Protein AF-A0AAN8G848-F1 (afdb_monomer_lite)

Secondary structure (DSSP, 8-state):
---------------TT---EEETTEEE-PPPSS--HHHHHHHHHHTT--SPP--SHHHHHHHHHHTTT-SEEEEEEE-SBTTTB-S-EETT--------PPTT-S--GGG---EEEEE-SPP--

Foldseek 3Di:
DDDDPDDDDDDDDDDPDWDWDDDDPDTDTADDDPDDLVVVQVVQVVVVHGFDDDQDPVVLVVVLVVCVLDFKGWGQWFQPDPVPTPDTDGPRRDDPNDDDADVCPPVCVVVPGGTDIRRSHDPPD

Radius of gyration: 16.37 Å; chains: 1; bounding box: 41×41×47 Å

InterPro domains:
  IPR001304 C-type lectin-like [PF00059] (36-122)
  IPR001304 C-type lectin-like [PS50041] (23-125)
  IPR001304 C-type lectin-like [SM00034] (15-123)
  IPR016186 C-type lectin-like/link domain superfamily [G3DSA:3.10.100.10] (12-125)
  IPR016187 C-type lectin fold [SSF56436] (12-121)
  IPR050111 C-type lectin and snaclec domain-containing protein [PTHR22803] (15-116)

Organism: Trichostrongylus colubriformis (NCBI:txid6319)

Sequence (125 aa):
MFLSTASILILLSTCVGAKWTKWGQHEYKIYRGGLTQEDAEAKCNEQGGSLASIHSKAENDFLVRLSHGHGYLWIGLRRPDFKYKTEWIWTDGTPTNYFRWDYNQPDNWRNSEKCTWLSSTKKKE

pLDDT: mean 71.52, std 15.48, range [35.28, 87.94]

Structure (mmCIF, N/CA/C/O backbone):
data_AF-A0AAN8G848-F1
#
_entry.id   AF-A0AAN8G848-F1
#
loop_
_atom_site.group_PDB
_atom_site.id
_atom_site.type_symbol
_atom_site.label_atom_id
_atom_site.label_alt_id
_atom_site.label_comp_id
_atom_site.label_asym_id
_atom_site.label_entity_id
_atom_site.label_seq_id
_atom_site.pdbx_PDB_ins_code
_atom_site.Cartn_x
_atom_site.Cartn_y
_atom_site.Cartn_z
_atom_site.occupancy
_atom_site.B_iso_or_equiv
_atom_site.auth_seq_id
_atom_site.auth_comp_id
_atom_site.auth_asym_id
_atom_site.auth_atom_id
_atom_site.pdbx_PDB_model_num
ATOM 1 N N . MET A 1 1 ? -18.987 13.138 34.235 1.00 39.38 1 MET A N 1
ATOM 2 C CA . MET A 1 1 ? -19.234 14.072 33.118 1.00 39.38 1 MET A CA 1
ATOM 3 C C . MET A 1 1 ? -18.208 13.732 32.044 1.00 39.38 1 MET A C 1
ATOM 5 O O . MET A 1 1 ? -17.056 14.112 32.178 1.00 39.38 1 MET A O 1
ATOM 9 N N . PHE A 1 2 ? -18.558 12.852 31.100 1.00 39.03 2 PHE A N 1
ATOM 10 C CA . PHE A 1 2 ? -17.622 12.374 30.075 1.00 39.03 2 PHE A CA 1
ATOM 11 C C . PHE A 1 2 ? -17.562 13.394 28.936 1.00 39.03 2 PHE A C 1
ATOM 13 O O . PHE A 1 2 ? -18.592 13.726 28.353 1.00 39.03 2 PHE A O 1
ATOM 20 N N . LEU A 1 3 ? -16.366 13.903 28.645 1.00 37.88 3 LEU A N 1
ATOM 21 C CA . LEU A 1 3 ? -16.114 14.772 27.501 1.00 37.88 3 LEU A CA 1
ATOM 22 C C . LEU A 1 3 ? -16.146 13.919 26.229 1.00 37.88 3 LEU A C 1
ATOM 24 O O . LEU A 1 3 ? -15.202 13.195 25.926 1.00 37.88 3 LEU A O 1
ATOM 28 N N . SER A 1 4 ? -17.258 13.986 25.500 1.00 45.75 4 SER A N 1
ATOM 29 C CA . SER A 1 4 ? -17.327 13.523 24.118 1.00 45.75 4 SER A CA 1
ATOM 30 C C . SER A 1 4 ? -16.804 14.644 23.225 1.00 45.75 4 SER A C 1
ATOM 32 O O . SER A 1 4 ? -17.526 15.587 22.916 1.00 45.75 4 SER A O 1
ATOM 34 N N . THR A 1 5 ? -15.535 14.580 22.833 1.00 50.97 5 THR A N 1
ATOM 35 C CA . THR A 1 5 ? -15.035 15.377 21.707 1.00 50.97 5 THR A CA 1
ATOM 36 C C . THR A 1 5 ? -15.023 14.491 20.473 1.00 50.97 5 THR A C 1
ATOM 38 O O . THR A 1 5 ? -14.024 13.849 20.158 1.00 50.97 5 THR A O 1
ATOM 41 N N . ALA A 1 6 ? -16.155 14.442 19.778 1.00 46.72 6 ALA A N 1
ATOM 42 C CA . ALA A 1 6 ? -16.233 13.936 18.417 1.00 46.72 6 ALA A CA 1
ATOM 43 C C . ALA A 1 6 ? -16.887 15.011 17.552 1.00 46.72 6 ALA A C 1
ATOM 45 O O . ALA A 1 6 ? -18.104 15.158 17.522 1.00 46.72 6 ALA A O 1
ATOM 46 N N . SER A 1 7 ? -16.065 15.796 16.868 1.00 44.28 7 SER A N 1
ATOM 47 C CA . SER A 1 7 ? -16.481 16.590 15.712 1.00 44.28 7 SER A CA 1
ATOM 48 C C . SER A 1 7 ? -15.249 16.802 14.844 1.00 44.28 7 SER A C 1
ATOM 50 O O . SER A 1 7 ? -14.610 17.848 14.872 1.00 44.28 7 SER A O 1
ATOM 52 N N . ILE A 1 8 ? -14.880 15.746 14.116 1.00 44.28 8 ILE A N 1
ATOM 53 C CA . ILE A 1 8 ? -13.995 15.871 12.962 1.00 44.28 8 ILE A CA 1
ATOM 54 C C . ILE A 1 8 ? -14.786 16.675 11.929 1.00 44.28 8 ILE A C 1
ATOM 56 O O . ILE A 1 8 ? -15.839 16.237 11.464 1.00 44.28 8 ILE A O 1
ATOM 60 N N . LEU A 1 9 ? -14.306 17.883 11.634 1.00 39.16 9 LEU A N 1
ATOM 61 C CA . LEU A 1 9 ? -14.799 18.717 10.545 1.00 39.16 9 LEU A CA 1
ATOM 62 C C . LEU A 1 9 ? -14.669 17.923 9.236 1.00 39.16 9 LEU A C 1
ATOM 64 O O . LEU A 1 9 ? -13.562 17.719 8.744 1.00 39.16 9 LEU A O 1
ATOM 68 N N . ILE A 1 10 ? -15.785 17.485 8.655 1.00 45.31 10 ILE A N 1
ATOM 69 C CA . ILE A 1 10 ? -15.803 16.989 7.277 1.00 45.31 10 ILE A CA 1
ATOM 70 C C . ILE A 1 10 ? -16.117 18.192 6.388 1.00 45.31 10 ILE A C 1
ATOM 72 O O . ILE A 1 10 ? -17.261 18.640 6.308 1.00 45.31 10 ILE A O 1
ATOM 76 N N . LEU A 1 11 ? -15.084 18.745 5.750 1.00 42.69 11 LEU A N 1
ATOM 77 C CA . LEU A 1 11 ? -15.243 19.746 4.700 1.00 42.69 11 LEU A CA 1
ATOM 78 C C . LEU A 1 11 ? -16.023 19.133 3.527 1.00 42.69 11 LEU A C 1
ATOM 80 O O . LEU A 1 11 ? -15.628 18.123 2.945 1.00 42.69 11 LEU A O 1
ATOM 84 N N . LEU A 1 12 ? -17.141 19.774 3.184 1.00 55.94 12 LEU A N 1
ATOM 85 C CA . LEU A 1 12 ? -17.888 19.557 1.951 1.00 55.94 12 LEU A CA 1
ATOM 86 C C . LEU A 1 12 ? -16.997 19.926 0.756 1.00 55.94 12 LEU A C 1
ATOM 88 O O . LEU A 1 12 ? -16.719 21.100 0.533 1.00 55.94 12 LEU A O 1
ATOM 92 N N . SER A 1 13 ? -16.584 18.944 -0.044 1.00 53.06 13 SER A N 1
ATOM 93 C CA . SER A 1 13 ? -16.194 19.197 -1.431 1.00 53.06 13 SER A CA 1
ATOM 94 C C . SER A 1 13 ? -16.569 18.006 -2.303 1.00 53.06 13 SER A C 1
ATOM 96 O O . SER A 1 13 ? -16.132 16.870 -2.108 1.00 53.06 13 SER A O 1
ATOM 98 N N . THR A 1 14 ? -17.472 18.272 -3.237 1.00 50.06 14 THR A N 1
ATOM 99 C CA . THR A 1 14 ? -18.009 17.331 -4.208 1.00 50.06 14 THR A CA 1
ATOM 100 C C . THR A 1 14 ? -16.933 16.936 -5.213 1.00 50.06 14 THR A C 1
ATOM 102 O O . THR A 1 14 ? -16.622 17.689 -6.130 1.00 50.06 14 THR A O 1
ATOM 105 N N . 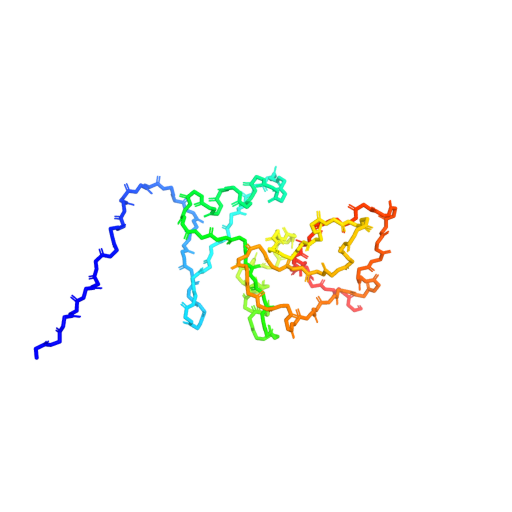CYS A 1 15 ? -16.442 15.705 -5.109 1.00 39.47 15 CYS A N 1
ATOM 106 C CA . CYS A 1 15 ? -16.036 14.944 -6.282 1.00 39.47 15 CYS A CA 1
ATOM 107 C C . CYS A 1 15 ? -16.751 13.591 -6.215 1.00 39.47 15 CYS A C 1
ATOM 109 O O . CYS A 1 15 ? -16.456 12.743 -5.370 1.00 39.47 15 CYS A O 1
ATOM 111 N N . VAL A 1 16 ? -17.778 13.440 -7.052 1.00 45.59 16 VAL A N 1
ATOM 112 C CA . VAL A 1 16 ? -18.522 12.193 -7.241 1.00 45.59 16 VAL A CA 1
ATOM 113 C C . VAL A 1 16 ? -17.530 11.104 -7.648 1.00 45.59 16 VAL A C 1
ATOM 115 O O . VAL A 1 16 ? -16.869 11.232 -8.673 1.00 45.59 16 VAL A O 1
ATOM 118 N N . GLY A 1 17 ? -17.443 10.023 -6.866 1.00 45.50 17 GLY A N 1
ATOM 119 C CA . GLY A 1 17 ? -16.913 8.762 -7.393 1.00 45.50 17 GLY A CA 1
ATOM 120 C C . GLY A 1 17 ? -16.119 7.853 -6.460 1.00 45.50 17 GLY A C 1
ATOM 121 O O . GLY A 1 17 ? -15.850 6.725 -6.855 1.00 45.50 17 GLY A O 1
ATOM 122 N N . ALA A 1 18 ? -15.765 8.258 -5.239 1.00 55.91 18 ALA A N 1
ATOM 123 C CA . ALA A 1 18 ? -15.074 7.350 -4.319 1.00 55.91 18 ALA A CA 1
ATOM 124 C C . ALA A 1 18 ? -15.630 7.486 -2.896 1.00 55.91 18 ALA A C 1
ATOM 126 O O . ALA A 1 18 ? -15.346 8.444 -2.178 1.00 55.91 18 ALA A O 1
ATOM 127 N N . LYS A 1 19 ? -16.480 6.528 -2.517 1.00 72.62 19 LYS A N 1
ATOM 128 C CA . LYS A 1 19 ? -17.079 6.426 -1.184 1.00 72.62 19 LYS A CA 1
ATOM 129 C C . LYS A 1 19 ? -16.072 5.782 -0.230 1.00 72.62 19 LYS A C 1
ATOM 131 O O . LYS A 1 19 ? -15.508 4.737 -0.552 1.00 72.62 19 LYS A O 1
ATOM 136 N N . TRP A 1 20 ? -15.873 6.390 0.937 1.00 81.81 20 TRP A N 1
ATOM 137 C CA . TRP A 1 20 ? -15.141 5.759 2.032 1.00 81.81 20 TRP A CA 1
ATOM 138 C C . TRP A 1 20 ? -15.867 4.485 2.467 1.00 81.81 20 TRP A C 1
ATOM 140 O O . TRP A 1 20 ? -17.083 4.487 2.671 1.00 81.81 20 TRP A O 1
ATOM 150 N N . THR A 1 21 ? -15.128 3.386 2.569 1.00 85.56 21 THR A N 1
ATOM 151 C CA . THR A 1 21 ? -15.653 2.086 2.986 1.00 85.56 21 THR A CA 1
ATOM 152 C C . THR A 1 21 ? -14.928 1.641 4.239 1.00 85.56 21 THR A C 1
ATOM 154 O O . THR A 1 21 ? -13.702 1.577 4.266 1.00 85.56 21 THR A O 1
ATOM 157 N N . LYS A 1 22 ? -15.688 1.331 5.285 1.00 85.00 22 LYS A N 1
ATOM 158 C CA . LYS A 1 22 ? -15.140 0.960 6.585 1.00 85.00 22 LYS A CA 1
ATOM 159 C C . LYS A 1 22 ? -14.790 -0.526 6.642 1.00 85.00 22 LYS A C 1
ATOM 161 O O . LYS A 1 22 ? -15.588 -1.365 6.223 1.00 85.00 22 LYS A O 1
ATOM 166 N N . TRP A 1 23 ? -13.641 -0.840 7.229 1.00 82.81 23 TRP A N 1
ATOM 167 C CA . TRP A 1 23 ? -13.256 -2.193 7.621 1.00 82.81 23 TRP A CA 1
ATOM 168 C C . TRP A 1 23 ? -12.586 -2.154 8.996 1.00 82.81 23 TRP A C 1
ATOM 170 O O . TRP A 1 23 ? -11.561 -1.506 9.198 1.00 82.81 23 TRP A O 1
ATOM 180 N N . GLY A 1 24 ? -13.208 -2.810 9.978 1.00 83.88 24 GLY A N 1
ATOM 181 C CA . GLY A 1 24 ? -12.782 -2.711 11.374 1.00 83.88 24 GLY A CA 1
ATOM 182 C C . GLY A 1 24 ? -12.858 -1.270 11.891 1.00 83.88 24 GLY A C 1
ATOM 183 O O . GLY A 1 24 ? -13.927 -0.653 11.874 1.00 83.88 24 GLY A O 1
ATOM 184 N N . GLN A 1 25 ? -11.725 -0.746 12.363 1.00 83.44 25 GLN A N 1
ATOM 185 C CA . GLN A 1 25 ? -11.594 0.631 12.858 1.00 83.44 25 GLN A CA 1
ATOM 186 C C . GLN A 1 25 ? -11.064 1.620 11.809 1.00 83.44 25 GLN A C 1
ATOM 188 O O . GLN A 1 25 ? -10.948 2.802 12.117 1.00 83.44 25 GLN A O 1
ATOM 193 N N . HIS A 1 26 ? -10.802 1.168 10.581 1.00 84.19 26 HIS A N 1
ATOM 194 C CA . HIS A 1 26 ? -10.214 1.987 9.523 1.00 84.19 26 HIS A CA 1
ATOM 195 C C . HIS A 1 26 ? -11.202 2.231 8.379 1.00 84.19 26 HIS A C 1
ATOM 197 O O . HIS A 1 26 ? -12.146 1.462 8.159 1.00 84.19 26 HIS A O 1
ATOM 203 N N . GLU A 1 27 ? -10.974 3.310 7.635 1.00 87.44 27 GLU A N 1
ATOM 204 C CA . GLU A 1 27 ? -11.740 3.671 6.446 1.00 87.44 27 GLU A CA 1
ATOM 205 C C . GLU A 1 27 ? -10.832 3.670 5.220 1.00 87.44 27 GLU A C 1
ATOM 207 O O . GLU A 1 27 ? -9.724 4.196 5.244 1.00 87.44 27 GLU A O 1
ATOM 212 N N . TYR A 1 28 ? -11.318 3.078 4.133 1.00 85.50 28 TYR A N 1
ATOM 213 C CA . TYR A 1 28 ? -10.555 2.870 2.910 1.00 85.50 28 TYR A CA 1
ATOM 214 C C . TYR A 1 28 ? -11.265 3.535 1.745 1.00 85.50 28 TYR A C 1
ATOM 216 O O . TYR A 1 28 ? -12.491 3.474 1.612 1.00 85.50 28 TYR A O 1
ATOM 224 N N . LYS A 1 29 ? -10.481 4.138 0.859 1.00 85.19 29 LYS A N 1
ATOM 225 C CA . LYS A 1 29 ? -10.975 4.767 -0.358 1.00 85.19 29 LYS A CA 1
ATOM 226 C C . LYS A 1 29 ? -10.014 4.473 -1.492 1.00 85.19 29 LYS A C 1
ATOM 228 O O . LYS A 1 29 ? -8.814 4.689 -1.374 1.00 85.19 29 LYS A O 1
ATOM 233 N N . ILE A 1 30 ? -10.556 3.976 -2.597 1.00 82.75 30 ILE A N 1
ATOM 234 C CA . ILE A 1 30 ? -9.762 3.679 -3.784 1.00 82.75 30 ILE A CA 1
ATOM 235 C C . ILE A 1 30 ? -9.760 4.902 -4.687 1.00 82.75 30 ILE A C 1
ATOM 237 O O . ILE A 1 30 ? -10.812 5.370 -5.127 1.00 82.75 30 ILE A O 1
ATOM 241 N N . TYR A 1 31 ? -8.562 5.382 -4.997 1.00 79.81 31 TYR A N 1
ATOM 242 C CA . TYR A 1 31 ? -8.342 6.374 -6.035 1.00 79.81 31 TYR A CA 1
ATOM 243 C C . TYR A 1 31 ? -7.907 5.662 -7.311 1.00 79.81 31 TYR A C 1
ATOM 245 O O . TYR A 1 31 ? -6.947 4.896 -7.312 1.00 79.81 31 TYR A O 1
ATOM 253 N N . ARG A 1 32 ? -8.630 5.906 -8.404 1.00 75.94 32 ARG A N 1
ATOM 254 C CA . ARG A 1 32 ? -8.257 5.420 -9.734 1.00 75.94 32 ARG A CA 1
ATOM 255 C C . ARG A 1 32 ? -7.559 6.549 -10.484 1.00 75.94 32 ARG A C 1
ATOM 257 O O . ARG A 1 32 ? -8.110 7.641 -10.596 1.00 75.94 32 ARG A O 1
ATOM 264 N N . GLY A 1 33 ? -6.354 6.286 -10.973 1.00 70.94 33 GLY A N 1
ATOM 265 C CA . GLY A 1 33 ? -5.544 7.238 -11.727 1.00 70.94 33 GLY A CA 1
ATOM 266 C C . GLY A 1 33 ? -4.157 6.665 -12.003 1.00 70.94 33 GLY A C 1
ATOM 267 O O . GLY A 1 33 ? -3.678 5.830 -11.240 1.00 70.94 33 GLY A O 1
ATOM 268 N N . GLY A 1 34 ? -3.525 7.092 -13.095 1.00 73.94 34 GLY A N 1
ATOM 269 C CA . GLY A 1 34 ? -2.145 6.721 -13.426 1.00 73.94 34 GLY A CA 1
ATOM 270 C C . GLY A 1 34 ? -1.139 7.509 -12.591 1.00 73.94 34 GLY A C 1
ATOM 271 O O . GLY A 1 34 ? -0.406 8.321 -13.142 1.00 73.94 34 GLY A O 1
ATOM 272 N N . LEU A 1 35 ? -1.170 7.326 -11.271 1.00 78.25 35 LEU A N 1
ATOM 273 C CA . LEU A 1 35 ? -0.263 7.979 -10.324 1.00 78.25 35 LEU A CA 1
ATOM 274 C C . LEU A 1 35 ? 0.931 7.075 -10.006 1.00 78.25 35 LEU A C 1
ATOM 276 O O . LEU A 1 35 ? 0.812 5.844 -10.020 1.00 78.25 35 LEU A O 1
ATOM 280 N N . THR A 1 36 ? 2.065 7.691 -9.677 1.00 83.06 36 THR A N 1
ATOM 281 C CA . THR A 1 36 ? 3.193 7.001 -9.032 1.00 83.06 36 THR A CA 1
ATOM 282 C C . THR A 1 36 ? 2.832 6.628 -7.586 1.00 83.06 36 THR A C 1
ATOM 284 O O . THR A 1 36 ? 1.838 7.128 -7.048 1.00 83.06 36 THR A O 1
ATOM 287 N N . GLN A 1 37 ? 3.601 5.738 -6.941 1.00 82.31 37 GLN A N 1
ATOM 288 C CA . GLN A 1 37 ? 3.354 5.419 -5.527 1.00 82.31 37 GLN A CA 1
ATOM 289 C C . GLN A 1 37 ? 3.557 6.666 -4.653 1.00 82.31 37 GLN A C 1
ATOM 291 O O . GLN A 1 37 ? 2.759 6.895 -3.746 1.00 82.31 37 GLN A O 1
ATOM 296 N N . GLU A 1 38 ? 4.571 7.493 -4.944 1.00 84.44 38 GLU A N 1
ATOM 297 C CA . GLU A 1 38 ? 4.813 8.733 -4.203 1.00 84.44 38 GLU A CA 1
ATOM 298 C C . GLU A 1 38 ? 3.651 9.725 -4.342 1.00 84.44 38 GLU A C 1
ATOM 300 O O . GLU A 1 38 ? 3.187 10.259 -3.335 1.00 84.44 38 GLU A O 1
ATOM 305 N N . ASP A 1 39 ? 3.125 9.926 -5.554 1.00 85.62 39 ASP A N 1
ATOM 306 C CA . ASP A 1 39 ? 1.984 10.826 -5.772 1.00 85.62 39 ASP A CA 1
ATOM 307 C C . ASP A 1 39 ? 0.705 10.296 -5.108 1.00 85.62 39 ASP A C 1
ATOM 309 O O . ASP A 1 39 ? -0.106 11.061 -4.581 1.00 85.62 39 ASP A O 1
ATOM 313 N N . ALA A 1 40 ? 0.506 8.974 -5.123 1.00 83.06 40 ALA A N 1
ATOM 314 C CA . ALA A 1 40 ? -0.624 8.340 -4.453 1.00 83.06 40 ALA A CA 1
ATOM 315 C C . ALA A 1 40 ? -0.538 8.497 -2.924 1.00 83.06 40 ALA A C 1
ATOM 317 O O . ALA A 1 40 ? -1.545 8.794 -2.283 1.00 83.06 40 ALA A O 1
ATOM 318 N N . GLU A 1 41 ? 0.661 8.357 -2.355 1.00 83.31 41 GLU A N 1
ATOM 319 C CA . GLU A 1 41 ? 0.939 8.600 -0.937 1.00 83.31 41 GLU A CA 1
ATOM 320 C C . GLU A 1 41 ? 0.731 10.074 -0.571 1.00 83.31 41 GLU A C 1
ATOM 322 O O . GLU A 1 41 ? 0.017 10.366 0.386 1.00 83.31 41 GLU A O 1
ATOM 327 N N . ALA A 1 42 ? 1.263 11.013 -1.360 1.00 84.81 42 ALA A N 1
ATOM 328 C CA . ALA A 1 42 ? 1.044 12.446 -1.158 1.00 84.81 42 ALA A CA 1
ATOM 329 C C . ALA A 1 42 ? -0.454 12.791 -1.151 1.00 84.81 42 ALA A C 1
ATOM 331 O O . ALA A 1 42 ? -0.932 13.482 -0.253 1.00 84.81 42 ALA A O 1
ATOM 332 N N . LYS A 1 43 ? -1.222 12.219 -2.082 1.00 83.75 43 LYS A N 1
ATOM 333 C CA . LYS A 1 43 ? -2.673 12.417 -2.159 1.00 83.75 43 LYS A CA 1
ATOM 334 C C . LYS A 1 43 ? -3.432 11.823 -0.973 1.00 83.75 43 LYS A C 1
ATOM 336 O O . LYS A 1 43 ? -4.418 12.411 -0.533 1.00 83.75 43 LYS A O 1
ATOM 341 N N . CYS A 1 44 ? -3.017 10.667 -0.456 1.00 82.44 44 CYS A N 1
ATOM 342 C CA . CYS A 1 44 ? -3.584 10.135 0.784 1.00 82.44 44 CYS A CA 1
ATOM 343 C C . CYS A 1 44 ? -3.272 11.054 1.974 1.00 82.44 44 CYS A C 1
ATOM 345 O O . CYS A 1 44 ? -4.183 11.366 2.745 1.00 82.44 44 CYS A O 1
ATOM 347 N N . ASN A 1 45 ? -2.036 11.553 2.060 1.00 83.38 45 ASN A N 1
ATOM 348 C CA . ASN A 1 45 ? -1.588 12.453 3.126 1.00 83.38 45 ASN A CA 1
ATOM 349 C C . ASN A 1 45 ? -2.336 13.795 3.114 1.00 83.38 45 ASN A C 1
ATOM 351 O O . ASN A 1 45 ? -2.742 14.276 4.170 1.00 83.38 45 ASN A O 1
ATOM 355 N N . GLU A 1 46 ? -2.632 14.356 1.937 1.00 84.69 46 GLU A N 1
ATOM 356 C CA . GLU A 1 46 ? -3.491 15.546 1.794 1.00 84.69 46 GLU A CA 1
ATOM 357 C C . GLU A 1 46 ? -4.912 15.341 2.343 1.00 84.69 46 GLU A C 1
ATOM 359 O O . GLU A 1 46 ? -5.581 16.298 2.729 1.00 84.69 46 GLU A O 1
ATOM 364 N N . GLN A 1 47 ? -5.390 14.096 2.379 1.00 80.00 47 GLN A N 1
ATOM 365 C CA . GLN A 1 47 ? -6.706 13.728 2.906 1.00 80.00 47 GLN A CA 1
ATOM 366 C C . GLN A 1 47 ? -6.652 13.318 4.388 1.00 80.00 47 GLN A C 1
ATOM 368 O O . GLN A 1 47 ? -7.663 12.869 4.927 1.00 80.00 47 GLN A O 1
ATOM 373 N N . GLY A 1 48 ? -5.494 13.459 5.045 1.00 81.12 48 GLY A N 1
ATOM 374 C CA . GLY A 1 48 ? -5.293 13.083 6.446 1.00 81.12 48 GLY A CA 1
ATOM 375 C C . GLY A 1 48 ? -5.162 11.575 6.685 1.00 81.12 48 GLY A C 1
ATOM 376 O O . GLY A 1 48 ? -5.398 11.123 7.803 1.00 81.12 48 GLY A O 1
ATOM 377 N N . GLY A 1 49 ? -4.823 10.796 5.654 1.00 83.31 49 GLY A N 1
ATOM 378 C CA . GLY A 1 49 ? -4.541 9.359 5.754 1.00 83.31 49 GLY A CA 1
ATOM 379 C C . GLY A 1 49 ? -3.224 8.988 5.071 1.00 83.31 49 GLY A C 1
ATOM 380 O O . GLY A 1 49 ? -2.477 9.857 4.653 1.00 83.31 49 GLY A O 1
ATOM 381 N N . SER A 1 50 ? -2.949 7.699 4.900 1.00 86.81 50 SER A N 1
ATOM 382 C CA . SER A 1 50 ? -1.755 7.196 4.194 1.00 86.81 50 SER A CA 1
ATOM 383 C C . SER A 1 50 ? -2.151 6.075 3.232 1.00 86.81 50 SER A C 1
ATOM 385 O O . SER A 1 50 ? -3.316 5.657 3.213 1.00 86.81 50 SER A O 1
ATOM 387 N N . LEU A 1 51 ? -1.235 5.595 2.383 1.00 87.94 51 LEU A N 1
ATOM 388 C CA . LEU A 1 51 ? -1.524 4.386 1.606 1.00 87.94 51 LEU A CA 1
ATOM 389 C C . LEU A 1 51 ? -1.838 3.209 2.538 1.00 87.94 51 LEU A C 1
ATOM 391 O O . LEU A 1 51 ? -1.266 3.072 3.615 1.00 87.94 51 LEU A O 1
ATOM 395 N N . ALA A 1 52 ? -2.756 2.346 2.100 1.00 86.88 52 ALA A N 1
ATOM 396 C CA . ALA A 1 52 ? -3.282 1.276 2.937 1.00 86.88 52 ALA A CA 1
ATOM 397 C C . ALA A 1 52 ? -2.185 0.297 3.385 1.00 86.88 52 ALA A C 1
ATOM 399 O O . ALA A 1 52 ? -1.408 -0.195 2.555 1.00 86.88 52 ALA A O 1
ATOM 400 N N . SER A 1 53 ? -2.186 -0.017 4.679 1.00 86.88 53 SER A N 1
ATOM 401 C CA . SER A 1 53 ? -1.511 -1.169 5.265 1.00 86.88 53 SER A CA 1
ATOM 402 C C . SER A 1 53 ? -2.415 -2.397 5.270 1.00 86.88 53 SER A C 1
ATOM 404 O O . SER A 1 53 ? -3.633 -2.301 5.114 1.00 86.88 53 SER A O 1
ATOM 406 N N . ILE A 1 54 ? -1.805 -3.580 5.346 1.00 86.50 54 ILE A N 1
ATOM 407 C CA . ILE A 1 54 ? -2.526 -4.851 5.378 1.00 86.50 54 ILE A CA 1
ATOM 408 C C . ILE A 1 54 ? -1.930 -5.707 6.486 1.00 86.50 54 ILE A C 1
ATOM 410 O O . ILE A 1 54 ? -0.764 -6.089 6.421 1.00 86.50 54 ILE A O 1
ATOM 414 N N . HIS A 1 55 ? -2.760 -6.069 7.459 1.00 86.12 55 HIS A N 1
ATOM 415 C CA . HIS A 1 55 ? -2.364 -6.825 8.648 1.00 86.12 55 HIS A CA 1
ATOM 416 C C . HIS A 1 55 ? -3.061 -8.180 8.762 1.00 86.12 55 HIS A C 1
ATOM 418 O O . HIS A 1 55 ? -2.827 -8.933 9.707 1.00 86.12 55 HIS A O 1
ATOM 424 N N . SER A 1 56 ? -3.947 -8.512 7.822 1.00 85.94 56 SER A N 1
ATOM 425 C CA . SER A 1 56 ? -4.643 -9.795 7.830 1.00 85.94 56 SER A CA 1
ATOM 426 C C . SER A 1 56 ? -5.077 -10.247 6.441 1.00 85.94 56 SER A C 1
ATOM 428 O O . SER A 1 56 ? -5.322 -9.451 5.532 1.00 85.94 56 SER A O 1
ATOM 430 N N . LYS A 1 57 ? -5.276 -11.562 6.292 1.00 85.69 57 LYS A N 1
ATOM 431 C CA . LYS A 1 57 ? -5.873 -12.135 5.079 1.00 85.69 57 LYS A CA 1
ATOM 432 C C . LYS A 1 57 ? -7.271 -11.577 4.808 1.00 85.69 57 LYS A C 1
ATOM 434 O O . LYS A 1 57 ? -7.608 -11.320 3.657 1.00 85.69 57 LYS A O 1
ATOM 439 N N . ALA A 1 58 ? -8.072 -11.386 5.855 1.00 87.88 58 ALA A N 1
ATOM 440 C CA . ALA A 1 58 ? -9.437 -10.889 5.725 1.00 87.88 58 ALA A CA 1
ATOM 441 C C . ALA A 1 58 ? -9.474 -9.445 5.191 1.00 87.88 58 ALA A C 1
ATOM 443 O O . ALA A 1 58 ? -10.282 -9.142 4.315 1.00 87.88 58 ALA A O 1
ATOM 444 N N . GLU A 1 59 ? -8.561 -8.594 5.662 1.00 85.69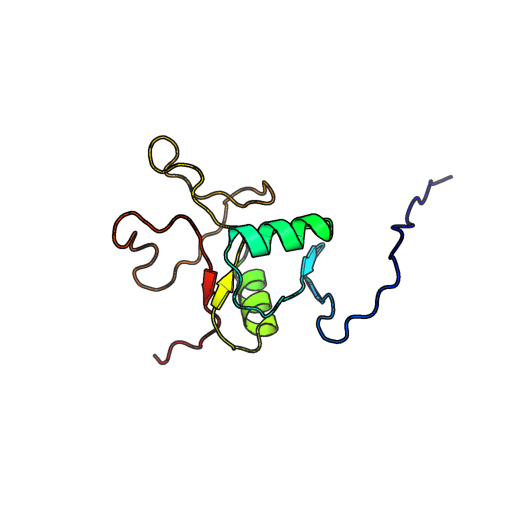 59 GLU A N 1
ATOM 445 C CA . GLU A 1 59 ? -8.366 -7.230 5.162 1.00 85.69 59 GLU A CA 1
ATOM 446 C C . GLU A 1 59 ? -7.865 -7.215 3.715 1.00 85.69 59 GLU A C 1
ATOM 448 O O . GLU A 1 59 ? -8.426 -6.514 2.876 1.00 85.69 59 GLU A O 1
ATOM 453 N N . ASN A 1 60 ? -6.885 -8.062 3.382 1.00 86.00 60 ASN A N 1
ATOM 454 C CA . ASN A 1 60 ? -6.435 -8.224 2.001 1.00 86.00 60 ASN A CA 1
ATOM 455 C C . ASN A 1 60 ? -7.601 -8.595 1.070 1.00 86.00 60 ASN A C 1
ATOM 457 O O . ASN A 1 60 ? -7.785 -7.993 0.016 1.00 86.00 60 ASN A O 1
ATOM 461 N N . ASP A 1 61 ? -8.400 -9.593 1.455 1.00 86.31 61 ASP A N 1
ATOM 462 C CA . ASP A 1 61 ? -9.549 -10.043 0.666 1.00 86.31 61 ASP A CA 1
ATOM 463 C C . ASP A 1 61 ? -10.631 -8.950 0.577 1.00 86.31 61 ASP A C 1
ATOM 465 O O . ASP A 1 61 ? -11.300 -8.825 -0.450 1.00 86.31 61 ASP A O 1
ATOM 469 N N . PHE A 1 62 ? -10.795 -8.130 1.620 1.00 86.75 62 PHE A N 1
ATOM 470 C CA . PHE A 1 62 ? -11.665 -6.956 1.5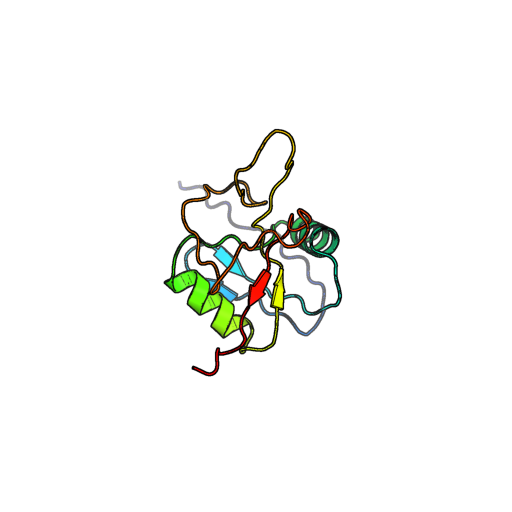90 1.00 86.75 62 PHE A CA 1
ATOM 471 C C . PHE A 1 62 ? -11.192 -5.917 0.567 1.00 86.75 62 PHE A C 1
ATOM 473 O O . PHE A 1 62 ? -12.003 -5.497 -0.257 1.00 86.75 62 PHE A O 1
ATOM 480 N N . LEU A 1 63 ? -9.904 -5.563 0.549 1.00 84.44 63 LEU A N 1
ATOM 481 C CA . LEU A 1 63 ? -9.346 -4.609 -0.418 1.00 84.44 63 LEU A CA 1
ATOM 482 C C . LEU A 1 63 ? -9.421 -5.127 -1.858 1.00 84.44 63 LEU A C 1
ATOM 484 O O . LEU A 1 63 ? -9.797 -4.385 -2.768 1.00 84.44 63 LEU A O 1
ATOM 488 N N . VAL A 1 64 ? -9.156 -6.422 -2.067 1.00 84.06 64 VAL A N 1
ATOM 489 C CA . VAL A 1 64 ? -9.349 -7.072 -3.373 1.00 84.06 64 VAL A CA 1
ATOM 490 C C . VAL A 1 64 ? -10.811 -6.971 -3.812 1.00 84.06 64 VAL A C 1
ATOM 492 O O . VAL A 1 64 ? -11.077 -6.608 -4.956 1.00 84.06 64 VAL A O 1
ATOM 495 N N . ARG A 1 65 ? -11.782 -7.212 -2.923 1.00 84.56 65 ARG A N 1
ATOM 496 C CA . ARG A 1 65 ? -13.205 -7.023 -3.259 1.00 84.56 65 ARG A CA 1
ATOM 497 C C . ARG A 1 65 ? -13.547 -5.560 -3.532 1.00 84.56 65 ARG A C 1
ATOM 499 O O . ARG A 1 65 ? -14.254 -5.294 -4.497 1.00 84.56 65 ARG A O 1
ATOM 506 N N . LEU A 1 66 ? -13.020 -4.627 -2.738 1.00 83.38 66 LEU A N 1
ATOM 507 C CA . LEU A 1 66 ? -13.262 -3.188 -2.880 1.00 83.38 66 LEU A CA 1
ATOM 508 C C . LEU A 1 66 ? -12.733 -2.645 -4.215 1.00 83.38 66 LEU A C 1
ATOM 510 O O . LEU A 1 66 ? -13.340 -1.762 -4.812 1.00 83.38 66 LEU A O 1
ATOM 514 N N . SER A 1 67 ? -11.648 -3.223 -4.733 1.00 79.62 67 SER A N 1
ATOM 515 C CA . SER A 1 67 ? -11.114 -2.907 -6.066 1.00 79.62 67 SER A CA 1
ATOM 516 C C . SER A 1 67 ? -12.028 -3.334 -7.225 1.00 79.62 67 SER A C 1
ATOM 518 O O . SER A 1 67 ? -11.814 -2.927 -8.370 1.00 79.62 67 SER A O 1
ATOM 520 N N . HIS A 1 68 ? -13.047 -4.151 -6.929 1.00 76.81 68 HIS A N 1
ATOM 521 C CA . HIS A 1 68 ? -13.936 -4.812 -7.884 1.00 76.81 68 HIS A CA 1
ATOM 522 C C . HIS A 1 68 ? -13.186 -5.727 -8.875 1.00 76.81 68 HIS A C 1
ATOM 524 O O . HIS A 1 68 ? -13.662 -5.963 -9.980 1.00 76.81 68 HIS A O 1
ATOM 530 N N . GLY A 1 69 ? -12.012 -6.248 -8.500 1.00 65.25 69 GLY A N 1
ATOM 531 C CA . GLY A 1 69 ? -11.203 -7.122 -9.361 1.00 65.25 69 GLY A CA 1
ATOM 532 C C . GLY A 1 69 ? -10.545 -6.402 -10.542 1.00 65.25 69 GLY A C 1
ATOM 533 O O . GLY A 1 69 ? -10.114 -7.049 -11.499 1.00 65.25 69 GLY A O 1
ATOM 534 N N . HIS A 1 70 ? -10.489 -5.069 -10.501 1.00 62.47 70 HIS A N 1
ATOM 535 C CA . HIS A 1 70 ? -9.916 -4.252 -11.561 1.00 62.47 70 HIS A CA 1
ATOM 536 C C . HIS A 1 70 ? -8.524 -3.742 -11.169 1.00 62.47 70 HIS A C 1
ATOM 538 O O . HIS A 1 70 ? -8.377 -2.651 -10.622 1.00 62.47 70 HIS A O 1
ATOM 544 N N . GLY A 1 71 ? -7.501 -4.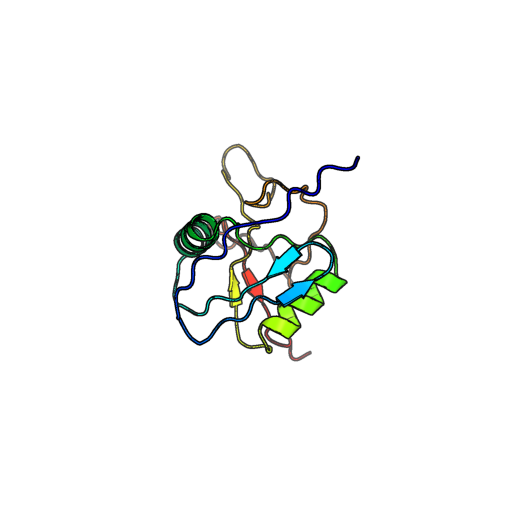513 -11.543 1.00 70.06 71 GLY A N 1
ATOM 545 C CA . GLY A 1 71 ? -6.132 -4.024 -11.717 1.00 70.06 71 GLY A CA 1
ATOM 546 C C . GLY A 1 71 ? -5.233 -4.046 -10.480 1.00 70.06 71 GLY A C 1
ATOM 547 O O . GLY A 1 71 ? -5.417 -4.845 -9.556 1.00 70.06 71 GLY A O 1
ATOM 548 N N . TYR A 1 72 ? -4.222 -3.180 -10.528 1.00 77.06 72 TYR A N 1
ATOM 549 C CA . TYR A 1 72 ? -3.173 -3.018 -9.527 1.00 77.06 72 TYR A CA 1
ATOM 550 C C . TYR A 1 72 ? -3.447 -1.770 -8.686 1.00 77.06 72 TYR A C 1
ATOM 552 O O . TYR A 1 72 ? -3.752 -0.710 -9.233 1.00 77.06 72 TYR A O 1
ATOM 560 N N . LEU A 1 73 ? -3.349 -1.893 -7.364 1.00 81.75 73 LEU A N 1
ATOM 561 C CA . LEU A 1 73 ? -3.557 -0.789 -6.427 1.00 81.75 73 LEU A CA 1
ATOM 562 C C . LEU A 1 73 ? -2.286 -0.523 -5.641 1.00 81.75 73 LEU A C 1
ATOM 564 O O . LEU A 1 73 ? -1.783 -1.432 -4.992 1.00 81.75 73 LEU A O 1
ATOM 568 N N . TRP A 1 74 ? -1.800 0.714 -5.633 1.00 85.81 74 TRP A N 1
ATOM 569 C CA . TRP A 1 74 ? -0.707 1.089 -4.741 1.00 85.81 74 TRP A CA 1
ATOM 570 C C . TRP A 1 74 ? -1.101 0.870 -3.278 1.00 85.81 74 TRP A C 1
ATOM 572 O O . TRP A 1 74 ? -2.181 1.277 -2.849 1.00 85.81 74 TRP A O 1
ATOM 582 N N . ILE A 1 75 ? -0.215 0.218 -2.526 1.00 86.19 75 ILE A N 1
ATOM 583 C CA . ILE A 1 75 ? -0.328 0.038 -1.075 1.00 86.19 75 ILE A CA 1
ATOM 584 C C . ILE A 1 75 ? 0.893 0.650 -0.389 1.00 86.19 75 ILE A C 1
ATOM 586 O O . ILE A 1 75 ? 1.900 0.930 -1.043 1.00 86.19 75 ILE A O 1
ATOM 590 N N . GLY A 1 76 ? 0.811 0.849 0.926 1.00 83.94 76 GLY A N 1
ATOM 591 C CA . GLY A 1 76 ? 1.840 1.552 1.696 1.00 83.94 76 GLY A CA 1
ATOM 592 C C . GLY A 1 76 ? 3.118 0.751 1.932 1.00 83.94 76 GLY A C 1
ATOM 593 O O . GLY A 1 76 ? 4.037 1.252 2.573 1.00 83.94 76 GLY A O 1
ATOM 594 N N . LEU A 1 77 ? 3.194 -0.493 1.449 1.00 84.81 77 LEU A N 1
ATOM 595 C CA . LEU A 1 77 ? 4.359 -1.343 1.657 1.00 84.81 77 LEU A CA 1
ATOM 596 C C . LEU A 1 77 ? 5.495 -0.888 0.743 1.00 84.81 77 LEU A C 1
ATOM 598 O O . LEU A 1 77 ? 5.402 -0.979 -0.488 1.00 84.81 77 LEU A O 1
ATOM 602 N N . ARG A 1 78 ? 6.581 -0.408 1.343 1.00 82.69 78 ARG A N 1
ATOM 603 C CA . ARG A 1 78 ? 7.755 0.070 0.609 1.00 82.69 78 ARG A CA 1
ATOM 604 C C . ARG A 1 78 ? 9.062 -0.296 1.297 1.00 82.69 78 ARG A C 1
ATOM 606 O O . ARG A 1 78 ? 9.103 -0.561 2.498 1.00 82.69 78 ARG A O 1
ATOM 613 N N . ARG A 1 79 ? 10.149 -0.253 0.527 1.00 78.50 79 ARG A N 1
ATOM 614 C CA . ARG A 1 79 ? 11.528 -0.343 1.026 1.00 78.50 79 ARG A CA 1
ATOM 615 C C . ARG A 1 79 ? 12.185 1.039 0.958 1.00 78.50 79 ARG A C 1
ATOM 617 O O . ARG A 1 79 ? 12.424 1.531 -0.144 1.00 78.50 79 ARG A O 1
ATOM 624 N N . PRO A 1 80 ? 12.453 1.694 2.104 1.00 67.38 80 PRO A N 1
ATOM 625 C CA . PRO A 1 80 ? 12.938 3.070 2.139 1.00 67.38 80 PRO A CA 1
ATOM 626 C C . PRO A 1 80 ? 14.379 3.201 1.638 1.00 67.38 80 PRO A C 1
ATOM 628 O O . PRO A 1 80 ? 14.697 4.219 1.031 1.00 67.38 80 PRO A O 1
ATOM 631 N N . ASP A 1 81 ? 15.239 2.200 1.861 1.00 65.25 81 ASP A N 1
ATOM 632 C CA . ASP A 1 81 ? 16.636 2.259 1.425 1.00 65.25 81 ASP A CA 1
ATOM 633 C C . ASP A 1 81 ? 17.272 0.868 1.276 1.00 65.25 81 ASP A C 1
ATOM 635 O O . ASP A 1 81 ? 17.640 0.234 2.260 1.00 65.25 81 ASP A O 1
ATOM 639 N N . PHE A 1 82 ? 17.493 0.423 0.038 1.00 61.16 82 PHE A N 1
ATOM 640 C CA . PHE A 1 82 ? 18.140 -0.861 -0.262 1.00 61.16 82 PHE A CA 1
ATOM 641 C C . PHE A 1 82 ? 19.574 -0.991 0.267 1.00 61.16 82 PHE A C 1
ATOM 643 O O . PHE A 1 82 ? 20.062 -2.108 0.426 1.00 61.16 82 PHE A O 1
ATOM 650 N N . LYS A 1 83 ? 20.267 0.128 0.511 1.00 54.06 83 LYS A N 1
ATOM 651 C CA . LYS A 1 83 ? 21.681 0.120 0.894 1.00 54.06 83 LYS A CA 1
ATOM 652 C C . LYS A 1 83 ? 21.883 -0.176 2.381 1.00 54.06 83 LYS A C 1
ATOM 654 O O . LYS A 1 83 ? 22.930 -0.700 2.749 1.00 54.06 83 LYS A O 1
ATOM 659 N N . TYR A 1 84 ? 20.889 0.135 3.218 1.00 51.22 84 TYR A N 1
ATOM 660 C CA . TYR A 1 84 ? 21.001 0.030 4.679 1.00 51.22 84 TYR A CA 1
ATOM 661 C C . TYR A 1 84 ? 19.792 -0.618 5.368 1.00 51.22 84 TYR A C 1
ATOM 663 O O . TYR A 1 84 ? 19.926 -1.087 6.496 1.00 51.22 84 TYR A O 1
ATOM 671 N N . LYS A 1 85 ? 18.617 -0.658 4.724 1.00 56.72 85 LYS A N 1
ATOM 672 C CA . LYS A 1 85 ? 17.377 -1.226 5.269 1.00 56.72 85 LYS A CA 1
ATOM 673 C C . LYS A 1 85 ? 16.705 -2.127 4.236 1.00 56.72 85 LYS A C 1
ATOM 675 O O . LYS A 1 85 ? 15.952 -1.687 3.372 1.00 56.72 85 LYS A O 1
ATOM 680 N N . THR A 1 86 ? 16.965 -3.421 4.358 1.00 65.31 86 THR A N 1
ATOM 681 C CA . THR A 1 86 ? 16.368 -4.461 3.508 1.00 65.31 86 THR A CA 1
ATOM 682 C C . THR A 1 86 ? 14.923 -4.794 3.889 1.00 65.31 86 THR A C 1
ATOM 684 O O . THR A 1 86 ? 14.247 -5.516 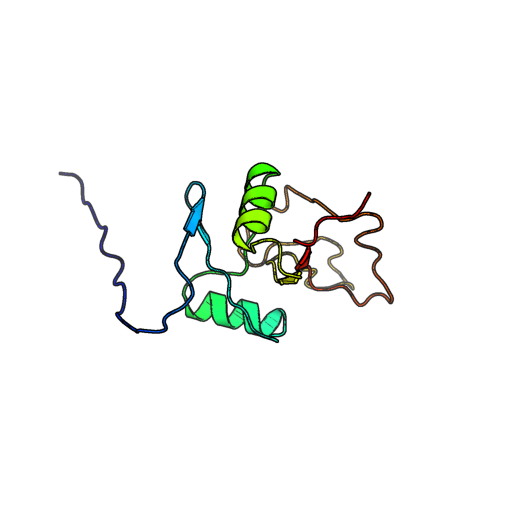3.157 1.00 65.31 86 THR A O 1
ATOM 687 N N . GLU A 1 87 ? 14.442 -4.265 5.014 1.00 75.75 87 GLU A N 1
ATOM 688 C CA . GLU A 1 87 ? 13.119 -4.547 5.558 1.00 75.75 87 GLU A CA 1
ATOM 689 C C . GLU A 1 87 ? 12.022 -3.735 4.861 1.00 75.75 87 GLU A C 1
ATOM 691 O O . GLU A 1 87 ? 12.164 -2.542 4.573 1.00 75.75 87 GLU A O 1
ATOM 696 N N . TRP A 1 88 ? 10.898 -4.400 4.612 1.00 79.44 88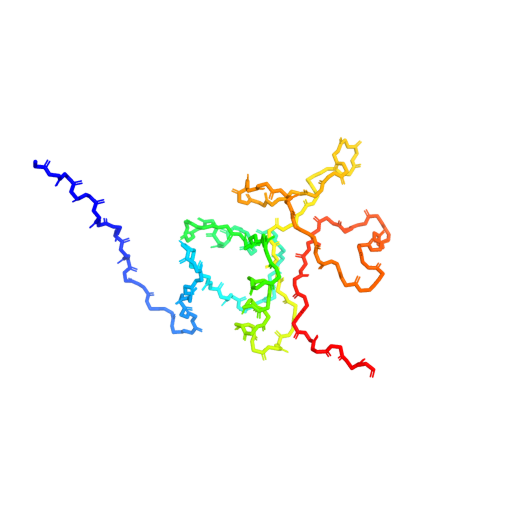 TRP A N 1
ATOM 697 C CA . TRP A 1 88 ? 9.673 -3.762 4.155 1.00 79.44 88 TRP A CA 1
ATOM 698 C C . TRP A 1 88 ? 8.982 -3.064 5.325 1.00 79.44 88 TRP A C 1
ATOM 700 O O . TRP A 1 88 ? 8.815 -3.650 6.396 1.00 79.44 88 TRP A O 1
ATOM 710 N N . ILE A 1 89 ? 8.546 -1.829 5.102 1.00 83.50 89 ILE A N 1
ATOM 711 C CA . ILE A 1 89 ? 7.800 -1.042 6.085 1.00 83.50 89 ILE A CA 1
ATOM 712 C C . ILE A 1 89 ? 6.526 -0.490 5.458 1.00 83.50 89 ILE A C 1
ATOM 714 O O . ILE A 1 89 ? 6.477 -0.226 4.253 1.00 83.50 89 ILE A O 1
ATOM 718 N N . TRP A 1 90 ? 5.511 -0.294 6.290 1.00 85.62 90 TRP A N 1
ATOM 719 C CA . TRP A 1 90 ? 4.308 0.432 5.911 1.00 85.62 90 TRP A CA 1
ATOM 720 C C . TRP A 1 90 ? 4.524 1.945 6.053 1.00 85.62 90 TRP A C 1
ATOM 722 O O . TRP A 1 90 ? 5.192 2.402 6.983 1.00 85.62 90 TRP A O 1
ATOM 732 N N . THR A 1 91 ? 3.986 2.736 5.120 1.00 82.38 91 THR A N 1
ATOM 733 C CA . THR A 1 91 ? 4.076 4.209 5.147 1.00 82.38 91 THR A CA 1
ATOM 734 C C . THR A 1 91 ? 3.330 4.836 6.319 1.00 82.38 91 THR A C 1
ATOM 736 O O . THR A 1 91 ? 3.754 5.883 6.799 1.00 82.38 91 THR A O 1
ATOM 739 N N . ASP A 1 92 ? 2.294 4.169 6.823 1.00 78.25 92 ASP A N 1
ATOM 740 C CA . ASP A 1 92 ? 1.503 4.591 7.983 1.00 78.25 92 ASP A CA 1
ATOM 741 C C . ASP A 1 92 ? 2.194 4.337 9.342 1.00 78.25 92 ASP A C 1
ATOM 743 O O . ASP A 1 92 ? 1.665 4.702 10.391 1.00 78.25 92 ASP A O 1
ATOM 747 N N . GLY A 1 93 ? 3.379 3.711 9.340 1.00 81.75 93 GLY A N 1
ATOM 748 C CA . GLY A 1 93 ? 4.153 3.403 10.544 1.00 81.75 93 GLY A CA 1
ATOM 749 C C . GLY A 1 93 ? 3.660 2.187 11.333 1.00 81.75 93 GLY A C 1
ATOM 750 O O . GLY A 1 93 ? 4.198 1.900 12.406 1.00 81.75 93 GLY A O 1
ATOM 751 N N . THR A 1 94 ? 2.668 1.455 10.827 1.00 81.56 94 THR A N 1
ATOM 752 C CA . THR A 1 94 ? 2.194 0.217 11.454 1.00 81.56 94 THR A CA 1
ATOM 753 C C . THR A 1 94 ? 3.240 -0.902 11.362 1.00 81.56 94 THR A C 1
ATOM 755 O O . THR A 1 94 ? 4.078 -0.924 10.453 1.00 81.56 94 THR A O 1
ATOM 758 N N . PRO A 1 95 ? 3.230 -1.863 12.305 1.00 82.44 95 PRO A N 1
ATOM 759 C CA . PRO A 1 95 ? 4.182 -2.964 12.281 1.00 82.44 95 PRO A CA 1
ATOM 760 C C . PRO A 1 95 ? 3.982 -3.851 11.046 1.00 82.44 95 PRO A C 1
ATOM 762 O O . PRO A 1 95 ? 2.868 -4.284 10.739 1.00 82.44 95 PRO A O 1
ATOM 765 N N . THR A 1 96 ? 5.079 -4.198 10.372 1.00 80.88 96 THR A N 1
ATOM 766 C CA . THR A 1 96 ? 5.078 -5.127 9.235 1.00 80.88 96 THR A CA 1
ATOM 767 C C . THR A 1 96 ? 4.946 -6.579 9.714 1.00 80.88 96 THR A C 1
ATOM 769 O O . THR A 1 96 ? 5.904 -7.344 9.751 1.00 80.88 96 THR A O 1
ATOM 772 N N . ASN A 1 97 ? 3.743 -6.961 10.144 1.00 79.38 97 ASN A N 1
ATOM 773 C CA . ASN A 1 97 ? 3.435 -8.279 10.720 1.00 79.38 97 ASN A CA 1
ATOM 774 C C . ASN A 1 97 ? 2.782 -9.260 9.731 1.00 79.38 97 ASN A C 1
ATOM 776 O O . ASN A 1 97 ? 2.529 -10.414 10.079 1.00 79.38 97 ASN A O 1
ATOM 780 N N . TYR A 1 98 ? 2.477 -8.806 8.518 1.00 76.38 98 TYR A N 1
ATOM 781 C CA . TYR A 1 98 ? 1.761 -9.587 7.525 1.00 76.38 98 TYR A CA 1
ATOM 782 C C . TYR A 1 98 ? 2.325 -9.331 6.131 1.00 76.38 98 TYR A C 1
ATOM 784 O O . TYR A 1 98 ? 2.456 -8.191 5.690 1.00 76.38 98 TYR A O 1
ATOM 792 N N . PHE A 1 99 ? 2.615 -10.422 5.426 1.00 75.81 99 PHE A N 1
ATOM 793 C CA . PHE A 1 99 ? 3.067 -10.413 4.043 1.00 75.81 99 PHE A CA 1
ATOM 794 C C . PHE A 1 99 ? 2.241 -11.414 3.246 1.00 75.81 99 PHE A C 1
ATOM 796 O O . PHE A 1 99 ? 2.133 -12.582 3.617 1.00 75.81 99 PHE A O 1
ATOM 803 N N . ARG A 1 100 ? 1.675 -10.965 2.126 1.00 77.06 100 ARG A N 1
ATOM 804 C CA . ARG A 1 100 ? 1.025 -11.838 1.147 1.00 77.06 100 ARG A CA 1
ATOM 805 C C . ARG A 1 100 ? 1.562 -11.509 -0.229 1.00 77.06 100 ARG A C 1
ATOM 807 O O . ARG A 1 100 ? 0.963 -10.747 -0.981 1.00 77.06 100 ARG A O 1
ATOM 814 N N . TRP A 1 101 ? 2.717 -12.079 -0.516 1.00 77.69 101 TRP A N 1
ATOM 815 C CA . TRP A 1 101 ? 3.324 -11.964 -1.825 1.00 77.69 101 TRP A CA 1
ATOM 816 C C . TRP A 1 101 ? 2.595 -12.832 -2.837 1.00 77.69 101 TRP A C 1
ATOM 818 O O . TRP A 1 101 ? 2.059 -13.893 -2.501 1.00 77.69 101 TRP A O 1
ATOM 828 N N . ASP A 1 102 ? 2.570 -12.365 -4.080 1.00 66.31 102 ASP A N 1
ATOM 829 C CA . ASP A 1 102 ? 2.142 -13.214 -5.176 1.00 66.31 102 ASP A CA 1
ATOM 830 C C . ASP A 1 102 ? 3.221 -14.268 -5.494 1.00 66.31 102 ASP A C 1
ATOM 832 O O . ASP A 1 102 ? 4.352 -14.183 -5.019 1.00 66.31 102 ASP A O 1
ATOM 836 N N . TYR A 1 103 ? 2.885 -15.296 -6.274 1.00 65.38 103 TYR A N 1
ATOM 837 C CA . TYR A 1 103 ? 3.860 -16.326 -6.666 1.00 65.38 103 TYR A CA 1
ATOM 838 C C . TYR A 1 103 ? 5.094 -15.681 -7.319 1.00 65.38 103 TYR A C 1
ATOM 840 O O . TYR A 1 103 ? 4.944 -14.868 -8.229 1.00 65.38 103 TYR A O 1
ATOM 848 N N . ASN A 1 104 ? 6.285 -16.067 -6.852 1.00 67.06 104 ASN A N 1
ATOM 849 C CA . ASN A 1 104 ? 7.591 -15.481 -7.178 1.00 67.06 104 ASN A CA 1
ATOM 850 C C . ASN A 1 104 ? 7.825 -14.035 -6.717 1.00 67.06 104 ASN A C 1
ATOM 852 O O . ASN A 1 104 ? 8.872 -13.493 -7.030 1.00 67.06 104 ASN A O 1
ATOM 856 N N . GLN A 1 105 ? 6.927 -13.416 -5.953 1.00 68.25 105 GLN A N 1
ATOM 857 C CA . GLN A 1 105 ? 7.139 -12.075 -5.410 1.00 68.25 105 GLN A CA 1
ATOM 858 C C . GLN A 1 105 ? 7.649 -12.123 -3.954 1.00 68.25 105 GLN A C 1
ATOM 860 O O . GLN A 1 105 ? 7.365 -13.086 -3.235 1.00 68.25 105 GLN A O 1
ATOM 865 N N . PRO A 1 106 ? 8.397 -11.105 -3.494 1.00 60.91 106 PRO A N 1
ATOM 866 C CA . PRO A 1 106 ? 9.018 -10.065 -4.310 1.00 60.91 106 PRO A CA 1
ATOM 867 C C . PRO A 1 106 ? 10.196 -10.672 -5.092 1.00 60.91 106 PRO A C 1
ATOM 869 O O . PRO A 1 106 ? 11.107 -11.230 -4.477 1.00 60.91 106 PRO A O 1
ATOM 872 N N . ASP A 1 107 ? 10.191 -10.593 -6.428 1.00 64.19 107 ASP A N 1
ATOM 873 C CA . ASP A 1 107 ? 11.294 -11.148 -7.241 1.00 64.19 107 ASP A CA 1
ATOM 874 C C . ASP A 1 107 ? 12.500 -10.205 -7.273 1.00 64.19 107 ASP A C 1
ATOM 876 O O . ASP A 1 107 ? 13.585 -10.591 -7.717 1.00 64.19 107 ASP A O 1
ATOM 880 N N . ASN A 1 108 ? 12.323 -8.980 -6.760 1.00 62.00 108 ASN A N 1
ATOM 881 C CA . ASN A 1 108 ? 13.338 -7.948 -6.759 1.00 62.00 108 ASN A CA 1
ATOM 882 C C . ASN A 1 108 ? 13.907 -7.740 -8.172 1.00 62.00 108 ASN A C 1
ATOM 884 O O . ASN A 1 108 ? 15.122 -7.574 -8.353 1.00 62.00 108 ASN A O 1
ATOM 888 N N . TRP A 1 109 ? 13.033 -7.775 -9.186 1.00 47.91 109 TRP A N 1
ATOM 889 C CA . TRP A 1 109 ? 13.442 -7.664 -10.577 1.00 47.91 109 TRP A CA 1
ATOM 890 C C . TRP A 1 109 ? 14.297 -6.407 -10.787 1.00 47.91 109 TRP A C 1
ATOM 892 O O . TRP A 1 109 ? 13.893 -5.273 -10.508 1.00 47.91 109 TRP A O 1
ATOM 902 N N . ARG A 1 110 ? 15.535 -6.618 -11.255 1.00 48.56 110 ARG A N 1
ATOM 903 C CA . ARG A 1 110 ? 16.549 -5.572 -11.498 1.00 48.56 110 ARG A CA 1
ATOM 904 C C . ARG A 1 110 ? 16.916 -4.702 -10.282 1.00 48.56 110 ARG A C 1
ATOM 906 O O . ARG A 1 110 ? 17.418 -3.598 -10.480 1.00 48.56 110 ARG A O 1
ATOM 913 N N . ASN A 1 111 ? 16.715 -5.166 -9.044 1.00 54.38 111 ASN A N 1
ATOM 914 C CA . ASN A 1 111 ? 16.996 -4.390 -7.821 1.00 54.38 111 ASN A CA 1
ATOM 915 C C . ASN A 1 111 ? 16.240 -3.048 -7.737 1.00 54.38 111 ASN A C 1
ATOM 917 O O . ASN A 1 111 ? 16.728 -2.095 -7.127 1.00 54.38 111 ASN A O 1
ATOM 921 N N . SER A 1 112 ? 15.070 -2.942 -8.377 1.00 53.03 112 SER A N 1
ATOM 922 C CA . SER A 1 112 ? 14.343 -1.669 -8.505 1.00 53.03 112 SER A CA 1
ATOM 923 C C . SER A 1 112 ? 12.986 -1.645 -7.794 1.00 53.03 112 SER A C 1
ATOM 925 O O . SER A 1 112 ? 12.297 -0.624 -7.826 1.00 53.03 112 SER A O 1
ATOM 927 N N . GLU A 1 113 ? 12.587 -2.731 -7.131 1.00 60.31 113 GLU A N 1
ATOM 928 C CA . GLU A 1 113 ? 11.267 -2.838 -6.501 1.00 60.31 113 GLU A CA 1
ATOM 929 C C . GLU A 1 113 ? 11.249 -2.209 -5.105 1.00 60.31 113 GLU A C 1
ATOM 931 O O . GLU A 1 113 ? 11.418 -2.874 -4.076 1.00 60.31 113 GLU A O 1
ATOM 936 N N . LYS A 1 114 ? 11.060 -0.890 -5.071 1.00 65.69 114 LYS A N 1
ATOM 937 C CA . LYS A 1 114 ? 10.918 -0.110 -3.831 1.00 65.69 114 LYS A CA 1
ATOM 938 C C . LYS A 1 114 ? 9.474 -0.015 -3.343 1.00 65.69 114 LYS A C 1
ATOM 940 O O . LYS A 1 114 ? 9.256 0.241 -2.163 1.00 65.69 114 LYS A O 1
ATOM 945 N N . CYS A 1 115 ? 8.518 -0.237 -4.236 1.00 78.38 115 CYS A N 1
ATOM 946 C CA . CYS A 1 115 ? 7.100 0.056 -4.067 1.00 78.38 115 CYS A CA 1
ATOM 947 C C . CYS A 1 115 ? 6.286 -1.222 -4.281 1.00 78.38 115 CYS A C 1
ATOM 949 O O . CYS A 1 115 ? 6.620 -2.004 -5.169 1.00 78.38 115 CYS A O 1
ATOM 951 N N . THR A 1 116 ? 5.210 -1.416 -3.517 1.00 80.62 116 THR A N 1
ATOM 952 C CA . THR A 1 116 ? 4.330 -2.588 -3.661 1.00 80.62 116 THR A CA 1
ATOM 953 C C . THR A 1 116 ? 2.943 -2.166 -4.111 1.00 80.62 116 THR A C 1
ATOM 955 O O . THR A 1 116 ? 2.427 -1.121 -3.705 1.00 80.62 116 THR A O 1
ATOM 958 N N . TRP A 1 117 ? 2.303 -3.022 -4.897 1.00 80.19 117 TRP A N 1
ATOM 959 C CA . TRP A 1 117 ? 0.894 -2.904 -5.235 1.00 80.19 117 TRP A CA 1
ATOM 960 C C . TRP A 1 117 ? 0.137 -4.190 -4.888 1.00 80.19 117 TRP A C 1
ATOM 962 O O . TRP A 1 117 ? 0.667 -5.297 -4.961 1.00 80.19 117 TRP A O 1
ATOM 972 N N . LEU A 1 118 ? -1.136 -4.048 -4.539 1.00 81.31 118 LEU A N 1
ATOM 973 C CA . LEU A 1 118 ? -2.082 -5.146 -4.430 1.00 81.31 118 LEU A CA 1
ATOM 974 C C . LEU A 1 118 ? -2.580 -5.507 -5.832 1.00 81.31 118 LEU A C 1
ATOM 976 O O . LEU A 1 118 ? -3.168 -4.673 -6.524 1.00 81.31 118 LEU A O 1
ATOM 980 N N . SER A 1 119 ? -2.374 -6.756 -6.246 1.00 77.62 119 SER A N 1
ATOM 981 C CA . SER A 1 119 ? -3.005 -7.294 -7.451 1.00 77.62 119 SER A CA 1
ATOM 982 C C . SER A 1 119 ? -4.395 -7.824 -7.113 1.00 77.62 119 SER A C 1
ATOM 984 O O . SER A 1 119 ? -4.546 -8.718 -6.280 1.00 77.62 119 SER A O 1
ATOM 986 N N . SER A 1 120 ? -5.421 -7.265 -7.752 1.00 66.25 120 SER A N 1
ATOM 987 C CA . SER A 1 120 ? -6.807 -7.720 -7.593 1.00 66.25 120 SER A CA 1
ATOM 988 C C . SER A 1 120 ? -7.285 -8.646 -8.709 1.00 66.25 120 SER A C 1
ATOM 990 O O . SER A 1 120 ? -8.415 -9.140 -8.667 1.00 66.25 120 SER A O 1
ATOM 992 N N . THR A 1 121 ? -6.443 -8.890 -9.715 1.00 60.38 121 THR A N 1
ATOM 993 C CA . THR A 1 121 ? -6.780 -9.800 -10.803 1.00 60.38 121 THR A CA 1
ATOM 994 C C . THR A 1 121 ? -6.886 -11.218 -10.252 1.00 60.38 121 THR A C 1
ATOM 996 O O . THR A 1 121 ? -6.002 -11.709 -9.549 1.00 60.38 121 THR A O 1
ATOM 999 N N . LYS A 1 122 ? -8.002 -11.896 -10.548 1.00 49.16 122 LYS A N 1
ATOM 1000 C CA . LYS A 1 122 ? -8.104 -13.331 -10.281 1.00 49.16 122 LYS A CA 1
ATOM 1001 C C . LYS A 1 122 ? -6.990 -14.011 -11.066 1.00 49.16 122 LYS A C 1
ATOM 1003 O O . LYS A 1 122 ? -6.980 -13.928 -12.295 1.00 49.16 122 LYS A O 1
ATOM 1008 N N . LYS A 1 123 ? -6.080 -14.697 -10.376 1.00 47.03 123 LYS A N 1
ATOM 1009 C CA . LYS A 1 123 ? -5.250 -15.698 -11.035 1.00 47.03 123 LYS A CA 1
ATOM 1010 C C . LYS A 1 123 ? -6.191 -16.693 -11.705 1.00 47.03 123 LYS A C 1
ATOM 1012 O O . LYS A 1 123 ? -7.066 -17.250 -11.044 1.00 47.03 123 LYS A O 1
ATOM 1017 N N . LYS A 1 124 ? -6.060 -16.849 -13.022 1.00 38.31 124 LYS A N 1
ATOM 1018 C CA . LYS A 1 124 ? -6.475 -18.095 -13.656 1.00 38.31 124 LYS A CA 1
ATOM 1019 C C . LYS A 1 124 ? -5.477 -19.130 -13.151 1.00 38.31 124 LYS A C 1
ATOM 1021 O O . LYS A 1 124 ? -4.286 -18.985 -13.421 1.00 38.31 124 LYS A O 1
ATOM 1026 N N . GLU A 1 125 ? -5.965 -20.029 -12.305 1.00 35.28 125 GLU A N 1
ATOM 1027 C CA . GLU A 1 125 ? -5.302 -21.305 -12.029 1.00 35.28 125 GLU A CA 1
ATOM 1028 C C . GLU A 1 125 ? -5.078 -22.071 -13.338 1.00 35.28 125 GLU A C 1
ATOM 1030 O O . GLU A 1 125 ? -5.928 -21.931 -14.254 1.00 35.28 125 GLU A O 1
#